Protein AF-A0A2N3VXU5-F1 (afdb_monomer_lite)

Radius of gyration: 17.27 Å; chains: 1; bounding box: 36×54×29 Å

Secondary structure (DSSP, 8-state):
-HHHHHHHHHHHHHHHHHHHHHHHTT--HHHHTTEEEEE-TTS-EEEEE----HHHHHHHHHHH-GGGGS--SS----PPP--PPP---

pLDDT: mean 77.07, std 17.62, range [38.19, 94.75]

Sequence (89 aa):
MEQYKSTLAEAEHIAALLRVALARAGVTEAQAARVRPLVTGAGRGYVELGALHVKDAHRLLDALGPAAGGSAAGYAPVASPSNAPPANR

Structure (mmCIF, N/CA/C/O backbone):
data_AF-A0A2N3VXU5-F1
#
_entry.id   AF-A0A2N3VXU5-F1
#
loop_
_atom_site.group_PDB
_atom_site.id
_atom_site.type_symbol
_atom_site.label_atom_id
_atom_site.label_alt_id
_atom_site.label_comp_id
_atom_site.label_asym_id
_atom_site.label_entity_id
_atom_site.label_seq_id
_atom_site.pdbx_PDB_ins_code
_atom_site.Cartn_x
_atom_site.Cartn_y
_atom_site.Cartn_z
_atom_site.occupancy
_atom_site.B_iso_or_equiv
_atom_site.auth_seq_id
_atom_site.auth_comp_id
_atom_site.auth_asym_id
_atom_site.auth_atom_id
_atom_site.pdbx_PDB_model_num
ATOM 1 N N . MET A 1 1 ? 21.814 2.478 -17.659 1.00 64.38 1 MET A N 1
ATOM 2 C CA . MET A 1 1 ? 21.523 3.128 -16.357 1.00 64.38 1 MET A CA 1
ATOM 3 C C . MET A 1 1 ? 20.206 3.900 -16.350 1.00 64.38 1 MET A C 1
ATOM 5 O O . MET A 1 1 ? 19.542 3.888 -15.324 1.00 64.38 1 MET A O 1
ATOM 9 N N . GLU A 1 2 ? 19.808 4.556 -17.444 1.00 77.06 2 GLU A N 1
ATOM 10 C CA . GLU A 1 2 ? 18.564 5.350 -17.487 1.00 77.06 2 GLU A CA 1
ATOM 11 C C . GLU A 1 2 ? 17.293 4.525 -17.257 1.00 77.06 2 GLU A C 1
ATOM 13 O O . GLU A 1 2 ? 16.447 4.932 -16.471 1.00 77.06 2 GLU A O 1
ATOM 18 N N . GLN A 1 3 ? 17.205 3.325 -17.839 1.00 76.69 3 GLN A N 1
ATOM 19 C CA . GLN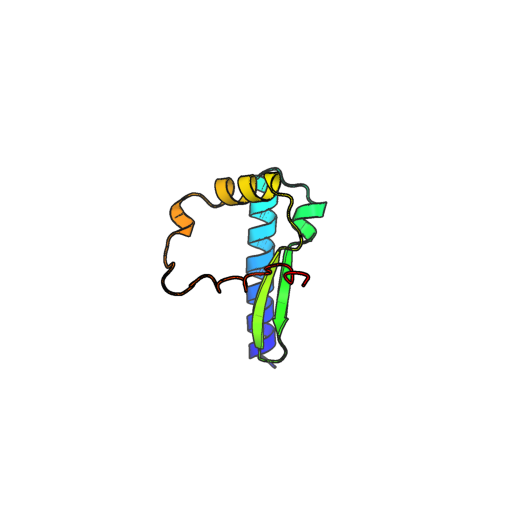 A 1 3 ? 16.064 2.422 -17.628 1.00 76.69 3 GLN A CA 1
ATOM 20 C C . GLN A 1 3 ? 15.877 2.059 -16.149 1.00 76.69 3 GLN A C 1
ATOM 22 O O . GLN A 1 3 ? 14.777 2.181 -15.630 1.00 76.69 3 GLN A O 1
ATOM 27 N N . TYR A 1 4 ? 16.958 1.719 -15.439 1.00 82.19 4 TYR A N 1
ATOM 28 C CA . TYR A 1 4 ? 16.897 1.430 -14.002 1.00 82.19 4 TYR A CA 1
ATOM 29 C C . TYR A 1 4 ? 16.369 2.626 -13.195 1.00 82.19 4 TYR A C 1
ATOM 31 O O . TYR A 1 4 ? 15.513 2.456 -12.333 1.00 82.19 4 TYR A O 1
ATOM 39 N N . LYS A 1 5 ? 16.850 3.842 -13.493 1.00 82.25 5 LYS A N 1
ATOM 40 C CA . LYS A 1 5 ? 16.391 5.071 -12.826 1.00 82.25 5 LYS A CA 1
ATOM 41 C C . LYS A 1 5 ? 14.910 5.345 -13.095 1.00 82.25 5 LYS A C 1
ATOM 43 O O . LYS A 1 5 ? 14.191 5.702 -12.171 1.00 82.25 5 LYS A O 1
ATOM 48 N N . SER A 1 6 ? 14.461 5.135 -14.333 1.00 88.25 6 SER A N 1
ATOM 49 C CA . SER A 1 6 ? 13.053 5.279 -14.713 1.00 88.25 6 SER A CA 1
ATOM 50 C C . SER A 1 6 ? 12.166 4.278 -13.975 1.00 88.25 6 SER A C 1
ATOM 52 O O . SER A 1 6 ? 11.168 4.665 -13.377 1.00 88.25 6 SER A O 1
ATOM 54 N N . THR A 1 7 ? 12.549 3.000 -13.960 1.00 91.06 7 THR A N 1
ATOM 55 C CA . THR A 1 7 ? 11.792 1.948 -13.271 1.00 91.06 7 THR A CA 1
ATOM 56 C C . THR A 1 7 ? 11.767 2.151 -11.758 1.00 91.06 7 THR A C 1
ATOM 58 O O . THR A 1 7 ? 10.754 1.880 -11.118 1.00 91.06 7 THR A O 1
ATOM 61 N N . LEU A 1 8 ? 12.859 2.646 -11.169 1.00 90.75 8 LEU A N 1
ATOM 62 C CA . LEU A 1 8 ? 12.894 2.980 -9.747 1.00 90.75 8 LEU A CA 1
ATOM 63 C C . LEU A 1 8 ? 11.944 4.133 -9.417 1.00 90.75 8 LEU A C 1
ATOM 65 O O . LEU A 1 8 ? 11.175 4.010 -8.469 1.00 90.75 8 LEU A O 1
ATOM 69 N N . ALA A 1 9 ? 11.947 5.204 -10.214 1.00 92.25 9 ALA A N 1
ATOM 70 C CA . ALA A 1 9 ? 11.049 6.341 -10.015 1.00 92.25 9 ALA A CA 1
ATOM 71 C C . ALA A 1 9 ? 9.569 5.936 -10.134 1.00 92.25 9 ALA A C 1
ATOM 73 O O . ALA A 1 9 ? 8.731 6.375 -9.347 1.00 92.25 9 ALA A O 1
ATOM 74 N N . GLU A 1 10 ? 9.246 5.054 -11.082 1.00 92.31 10 GLU A N 1
ATOM 75 C CA . GLU A 1 10 ? 7.904 4.486 -11.217 1.00 92.31 10 GLU A CA 1
ATOM 76 C C . GLU A 1 10 ? 7.519 3.655 -9.983 1.00 92.31 10 GLU A C 1
ATOM 78 O O . GLU A 1 10 ? 6.466 3.880 -9.384 1.00 92.31 10 GLU A O 1
ATOM 83 N N . ALA A 1 11 ? 8.395 2.748 -9.537 1.00 93.12 11 ALA A N 1
ATOM 84 C CA . ALA A 1 11 ? 8.155 1.944 -8.342 1.00 93.12 11 ALA A CA 1
ATOM 85 C C . ALA A 1 11 ? 7.996 2.812 -7.079 1.00 93.12 11 ALA A C 1
ATOM 87 O O . ALA A 1 11 ? 7.134 2.534 -6.244 1.00 93.12 11 ALA A O 1
ATOM 88 N N . GLU A 1 12 ? 8.794 3.875 -6.936 1.00 94.75 12 GLU A N 1
ATOM 89 C CA . GLU A 1 12 ? 8.693 4.852 -5.846 1.00 94.75 12 GLU A CA 1
ATOM 90 C C . GLU A 1 12 ? 7.345 5.568 -5.848 1.00 94.75 12 GLU A C 1
ATOM 92 O O . GLU A 1 12 ? 6.702 5.679 -4.799 1.00 94.75 12 GLU A O 1
ATOM 97 N N . HIS A 1 13 ? 6.892 6.006 -7.023 1.00 94.31 13 HIS A N 1
ATOM 98 C CA . HIS A 1 13 ? 5.602 6.658 -7.181 1.00 94.31 13 HIS A CA 1
ATOM 99 C C . HIS A 1 13 ? 4.449 5.732 -6.770 1.00 94.31 13 HIS A C 1
ATOM 101 O O . HIS A 1 13 ? 3.620 6.109 -5.938 1.00 94.31 13 HIS A O 1
ATOM 107 N N . ILE A 1 14 ? 4.428 4.492 -7.271 1.00 94.12 14 ILE A N 1
ATOM 108 C CA . ILE A 1 14 ? 3.389 3.511 -6.920 1.00 94.12 14 ILE A CA 1
ATOM 109 C C . ILE A 1 14 ? 3.445 3.150 -5.429 1.00 94.12 14 ILE A C 1
ATOM 111 O O . ILE A 1 14 ? 2.404 3.082 -4.770 1.00 94.12 14 ILE A O 1
ATOM 115 N N . ALA A 1 15 ? 4.641 2.976 -4.857 1.00 93.50 15 ALA A N 1
ATOM 116 C CA . ALA A 1 15 ? 4.799 2.729 -3.426 1.00 93.50 15 ALA A CA 1
ATOM 117 C C . ALA A 1 15 ? 4.230 3.886 -2.587 1.00 93.50 15 ALA A C 1
ATOM 119 O O . ALA A 1 15 ? 3.539 3.639 -1.600 1.00 93.50 15 ALA A O 1
ATOM 120 N N . ALA A 1 16 ? 4.462 5.141 -2.983 1.00 93.00 16 ALA A N 1
ATOM 121 C CA . ALA A 1 16 ? 3.897 6.304 -2.301 1.00 93.00 16 ALA A CA 1
ATOM 122 C C . ALA A 1 16 ? 2.360 6.320 -2.355 1.00 93.00 16 ALA A C 1
ATOM 124 O O . ALA A 1 16 ? 1.719 6.534 -1.325 1.00 93.00 16 ALA A O 1
ATOM 125 N N . LEU A 1 17 ? 1.762 6.019 -3.514 1.00 91.56 17 LEU A N 1
ATOM 126 C CA . LEU A 1 17 ? 0.305 5.919 -3.655 1.00 91.56 17 LEU A CA 1
ATOM 127 C C . LEU A 1 17 ? -0.289 4.834 -2.746 1.00 91.56 17 LEU A C 1
ATOM 129 O O . LEU A 1 17 ? -1.290 5.076 -2.072 1.00 91.56 17 LEU A O 1
ATOM 133 N N . LEU A 1 18 ? 0.355 3.668 -2.662 1.00 90.31 18 LEU A N 1
ATOM 134 C CA . LEU A 1 18 ? -0.073 2.582 -1.775 1.00 90.31 18 LEU A CA 1
ATOM 135 C C . LEU A 1 18 ? 0.013 2.966 -0.293 1.00 90.31 18 LEU A C 1
AT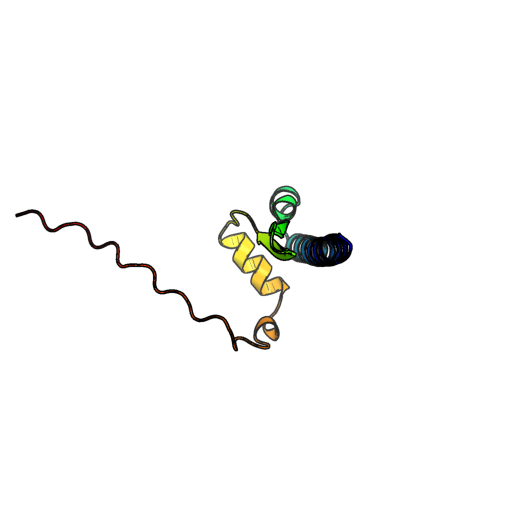OM 137 O O . LEU A 1 18 ? -0.896 2.647 0.472 1.00 90.31 18 LEU A O 1
ATOM 141 N N . ARG A 1 19 ? 1.055 3.698 0.121 1.00 90.81 19 ARG A N 1
ATOM 142 C CA . ARG A 1 19 ? 1.153 4.225 1.495 1.00 90.81 19 ARG A CA 1
ATOM 143 C C . ARG A 1 19 ? 0.010 5.181 1.816 1.00 90.81 19 ARG A C 1
ATOM 145 O O . ARG A 1 19 ? -0.581 5.077 2.887 1.00 90.81 19 ARG A O 1
ATOM 152 N N . VAL A 1 20 ? -0.328 6.074 0.886 1.00 90.12 20 VAL A N 1
ATOM 153 C CA . VAL A 1 20 ? -1.459 7.003 1.038 1.00 90.12 20 VAL A CA 1
ATOM 154 C C . VAL A 1 20 ? -2.784 6.243 1.111 1.00 90.12 20 VAL A C 1
ATOM 156 O O . VAL A 1 20 ? -3.618 6.563 1.955 1.00 90.12 20 VAL A O 1
ATOM 159 N N . ALA A 1 21 ? -2.978 5.218 0.278 1.00 87.38 21 ALA A N 1
ATOM 160 C CA . ALA A 1 21 ? -4.174 4.379 0.320 1.00 87.38 21 ALA A CA 1
ATOM 161 C C . ALA A 1 21 ? -4.319 3.663 1.674 1.00 87.38 21 ALA A C 1
ATOM 163 O O . ALA A 1 21 ? -5.382 3.727 2.287 1.00 87.38 21 ALA A O 1
ATOM 164 N N . LEU A 1 22 ? -3.236 3.067 2.186 1.00 87.62 22 LEU A N 1
ATOM 165 C CA . LEU A 1 22 ? -3.197 2.438 3.510 1.00 87.62 22 LEU A CA 1
ATOM 166 C C . LEU A 1 22 ? -3.513 3.435 4.632 1.00 87.62 22 LEU A C 1
ATOM 168 O O . LEU A 1 22 ? -4.343 3.148 5.494 1.00 87.62 22 LEU A O 1
ATOM 172 N N . ALA A 1 23 ? -2.907 4.623 4.600 1.00 88.25 23 ALA A N 1
ATOM 173 C CA . ALA A 1 23 ? -3.169 5.668 5.587 1.00 88.25 23 ALA A CA 1
ATOM 174 C C . ALA A 1 23 ? -4.644 6.106 5.576 1.00 88.25 23 ALA A C 1
ATOM 176 O O . ALA A 1 23 ? -5.274 6.205 6.628 1.00 88.25 23 ALA A O 1
ATOM 177 N N . ARG A 1 24 ? -5.236 6.290 4.386 1.00 86.31 24 ARG A N 1
ATOM 178 C CA . ARG A 1 24 ? -6.672 6.588 4.231 1.00 86.31 24 ARG A CA 1
ATOM 179 C C . ARG A 1 24 ? -7.567 5.459 4.736 1.00 86.31 24 ARG A C 1
ATOM 181 O O . ARG A 1 24 ? -8.660 5.730 5.219 1.00 86.31 24 ARG A O 1
ATOM 188 N N . ALA A 1 25 ? -7.095 4.219 4.657 1.00 85.81 25 ALA A N 1
ATOM 189 C CA . ALA A 1 25 ? -7.773 3.041 5.184 1.00 85.81 25 ALA A CA 1
ATOM 190 C C . ALA A 1 25 ? -7.642 2.886 6.716 1.00 85.81 25 ALA A C 1
ATOM 192 O O . ALA A 1 25 ? -8.115 1.901 7.285 1.00 85.81 25 ALA A O 1
ATOM 193 N N . GLY A 1 26 ? -6.988 3.832 7.400 1.00 86.94 26 GLY A N 1
ATOM 194 C CA . GLY A 1 26 ? -6.776 3.794 8.848 1.00 86.94 26 GLY A CA 1
ATOM 195 C C . GLY A 1 26 ? -5.672 2.830 9.290 1.00 86.94 26 GLY A C 1
ATOM 196 O O . GLY A 1 26 ? -5.622 2.451 10.462 1.00 86.94 26 GLY A O 1
ATOM 197 N N . VAL A 1 27 ? -4.801 2.407 8.370 1.00 87.38 27 VAL A N 1
ATOM 198 C CA . VAL A 1 27 ? -3.589 1.645 8.694 1.00 87.38 27 VAL A CA 1
ATOM 199 C C . VAL A 1 27 ? -2.543 2.602 9.261 1.00 87.38 27 VAL A C 1
ATOM 201 O O . VAL A 1 27 ? -2.390 3.731 8.795 1.00 87.38 27 VAL A O 1
ATOM 204 N N . THR A 1 28 ? -1.822 2.158 10.290 1.00 88.25 28 THR A N 1
ATOM 205 C CA . THR A 1 28 ? -0.821 2.997 10.962 1.00 88.25 28 THR A CA 1
ATOM 206 C C . THR A 1 28 ? 0.321 3.376 10.019 1.00 88.25 28 THR A C 1
ATOM 208 O O . THR A 1 28 ? 0.716 2.590 9.156 1.00 88.25 28 THR A O 1
ATOM 211 N N . GLU A 1 29 ? 0.920 4.550 10.228 1.00 87.44 29 GLU A N 1
ATOM 212 C CA . GLU A 1 29 ? 2.082 5.000 9.449 1.00 87.44 29 GLU A CA 1
ATOM 213 C C . GLU A 1 29 ? 3.237 3.989 9.510 1.00 87.44 29 GLU A C 1
ATOM 215 O O . GLU A 1 29 ? 3.850 3.685 8.490 1.00 87.44 29 GLU A O 1
ATOM 220 N N . ALA A 1 30 ? 3.471 3.376 10.675 1.00 87.06 30 ALA A N 1
ATOM 221 C CA . ALA A 1 30 ? 4.493 2.346 10.855 1.00 87.06 30 ALA A CA 1
ATOM 222 C C . ALA A 1 30 ? 4.261 1.100 9.979 1.00 87.06 30 ALA A C 1
ATOM 224 O O . ALA A 1 30 ? 5.217 0.468 9.526 1.00 87.06 30 ALA A O 1
ATOM 225 N N . GLN A 1 31 ? 3.002 0.729 9.729 1.00 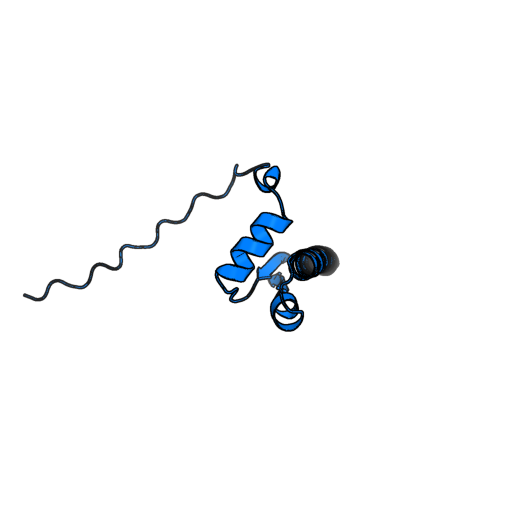85.12 31 GLN A N 1
ATOM 226 C CA . GLN A 1 31 ? 2.662 -0.362 8.815 1.00 85.12 31 GLN A CA 1
ATOM 227 C C . GLN A 1 31 ? 2.698 0.091 7.355 1.00 85.12 31 GLN A C 1
ATOM 229 O O . GLN A 1 31 ? 3.233 -0.636 6.521 1.00 85.12 31 GLN A O 1
ATOM 234 N N . ALA A 1 32 ? 2.219 1.297 7.041 1.00 87.81 32 ALA A N 1
ATOM 235 C CA . ALA A 1 32 ? 2.320 1.861 5.696 1.00 87.81 32 ALA A CA 1
ATOM 236 C C . ALA A 1 32 ? 3.789 2.018 5.254 1.00 87.81 32 ALA A C 1
ATOM 238 O O . ALA A 1 32 ? 4.137 1.690 4.123 1.00 87.81 32 ALA A O 1
ATOM 239 N N . ALA A 1 33 ? 4.694 2.400 6.157 1.00 88.81 33 ALA A N 1
ATOM 240 C CA . ALA A 1 33 ? 6.131 2.526 5.898 1.00 88.81 33 ALA A CA 1
ATOM 241 C C . ALA A 1 33 ? 6.817 1.207 5.478 1.00 88.81 33 ALA A C 1
ATOM 243 O O . ALA A 1 33 ? 7.949 1.222 4.985 1.00 88.81 33 ALA A O 1
ATOM 244 N N . ARG A 1 34 ? 6.145 0.058 5.640 1.00 88.94 34 ARG A N 1
ATOM 245 C CA . ARG A 1 34 ? 6.624 -1.247 5.155 1.00 88.94 34 ARG A CA 1
ATOM 246 C C . ARG A 1 34 ? 6.473 -1.415 3.649 1.00 88.94 34 ARG A C 1
ATOM 248 O O . ARG A 1 34 ? 7.108 -2.306 3.098 1.00 88.94 34 ARG A O 1
ATOM 255 N N . VAL A 1 35 ? 5.665 -0.583 2.993 1.00 92.44 35 VAL A N 1
ATOM 256 C CA . VAL A 1 35 ? 5.560 -0.569 1.533 1.00 92.44 35 VAL A CA 1
ATOM 257 C C . VAL A 1 35 ? 6.843 0.003 0.955 1.00 92.44 35 VAL A C 1
ATOM 259 O O . VAL A 1 35 ? 7.192 1.146 1.263 1.00 92.44 35 VAL A O 1
ATOM 262 N N . ARG A 1 36 ? 7.556 -0.760 0.127 1.00 93.81 36 ARG A N 1
ATOM 263 C CA . ARG A 1 36 ? 8.854 -0.360 -0.431 1.00 93.81 36 ARG A CA 1
ATOM 264 C C . ARG A 1 36 ? 8.919 -0.605 -1.937 1.00 93.81 36 ARG A C 1
ATOM 266 O O . ARG A 1 36 ? 8.456 -1.646 -2.393 1.00 93.81 36 ARG A O 1
ATOM 273 N N . PRO A 1 37 ? 9.497 0.322 -2.716 1.00 94.62 37 PRO A N 1
ATOM 274 C CA . PRO A 1 37 ? 9.850 0.031 -4.095 1.00 94.62 37 PRO A CA 1
ATOM 275 C C . PRO A 1 37 ? 11.000 -0.979 -4.119 1.00 94.62 37 PRO A C 1
ATOM 277 O O . PRO A 1 37 ? 11.914 -0.915 -3.295 1.00 94.62 37 PRO A O 1
ATOM 280 N N . LEU A 1 38 ? 10.967 -1.893 -5.079 1.00 93.50 38 LEU A N 1
ATOM 281 C CA . LEU A 1 38 ? 12.024 -2.867 -5.299 1.00 93.50 38 LEU A CA 1
ATOM 282 C C . LEU A 1 38 ? 12.301 -2.962 -6.796 1.00 93.50 38 LEU A C 1
ATOM 284 O O . LEU A 1 38 ? 11.409 -3.274 -7.577 1.00 93.50 38 LEU A O 1
ATOM 288 N N . VAL A 1 39 ? 13.547 -2.730 -7.204 1.00 92.31 39 VAL A N 1
ATOM 289 C CA . VAL A 1 39 ? 13.986 -2.953 -8.586 1.00 92.31 39 VAL A CA 1
ATOM 290 C C . VAL A 1 39 ? 15.061 -4.025 -8.583 1.00 92.31 39 VAL A C 1
ATOM 292 O O . VAL A 1 39 ? 16.065 -3.926 -7.884 1.00 92.31 39 VAL A O 1
ATOM 295 N N . THR A 1 40 ? 14.836 -5.083 -9.352 1.00 91.06 40 THR A N 1
ATOM 296 C CA . THR A 1 40 ? 15.810 -6.173 -9.492 1.00 91.06 40 THR A CA 1
ATOM 297 C C . THR A 1 40 ? 17.007 -5.744 -10.338 1.00 91.06 40 THR A C 1
ATOM 299 O O . THR A 1 40 ? 16.910 -4.834 -11.162 1.00 91.06 40 THR A O 1
ATOM 302 N N . GLY A 1 41 ? 18.123 -6.473 -10.229 1.00 84.31 41 GLY A N 1
ATOM 303 C CA . GLY A 1 41 ? 19.284 -6.272 -11.107 1.00 84.31 41 GLY A CA 1
ATOM 304 C C . GLY A 1 41 ? 18.977 -6.449 -12.604 1.00 84.31 41 GLY A C 1
ATOM 305 O O . GLY A 1 41 ? 19.698 -5.917 -13.440 1.00 84.31 41 GLY A O 1
ATOM 306 N N . ALA A 1 42 ? 17.875 -7.128 -12.947 1.00 87.44 42 ALA A N 1
ATOM 307 C CA . ALA A 1 42 ? 17.372 -7.271 -14.314 1.00 87.44 42 ALA A CA 1
ATOM 308 C C . ALA A 1 42 ? 16.496 -6.087 -14.782 1.00 87.44 42 ALA A C 1
ATOM 310 O O . ALA A 1 42 ? 15.904 -6.156 -15.857 1.00 87.44 42 ALA A O 1
ATOM 311 N N . GLY A 1 43 ? 16.361 -5.024 -13.978 1.00 88.06 43 GLY A N 1
ATOM 312 C CA . GLY A 1 43 ? 15.589 -3.826 -14.323 1.00 88.06 43 GLY A CA 1
ATOM 313 C C . GLY A 1 43 ? 14.072 -3.978 -14.187 1.00 88.06 43 GLY A C 1
ATOM 314 O O . GLY A 1 43 ? 13.337 -3.113 -14.642 1.00 88.06 43 GLY A O 1
ATOM 315 N N . ARG A 1 44 ? 13.578 -5.060 -13.573 1.00 89.56 44 ARG A N 1
ATOM 316 C CA . ARG A 1 44 ? 12.142 -5.233 -13.285 1.00 89.56 44 ARG A CA 1
ATOM 317 C C . ARG A 1 44 ? 11.764 -4.524 -11.989 1.00 89.56 44 ARG A C 1
ATOM 319 O O . ARG A 1 44 ? 12.437 -4.749 -10.980 1.00 89.56 44 ARG A O 1
ATOM 326 N N . GLY A 1 45 ? 10.702 -3.720 -12.034 1.00 91.69 45 GLY A N 1
ATOM 327 C CA . GLY A 1 45 ? 10.155 -2.978 -10.899 1.00 91.69 45 GLY A CA 1
ATOM 328 C C . GLY A 1 45 ? 9.034 -3.730 -10.186 1.00 91.69 45 GLY A C 1
ATOM 329 O O . GLY A 1 45 ? 8.215 -4.397 -10.813 1.00 91.69 45 GLY A O 1
ATOM 330 N N . TYR A 1 46 ? 9.017 -3.611 -8.866 1.00 92.81 46 TYR A N 1
ATOM 331 C CA . TYR A 1 46 ? 8.078 -4.238 -7.948 1.00 92.81 46 TYR A CA 1
ATOM 332 C C . TYR A 1 46 ? 7.749 -3.265 -6.815 1.00 92.81 46 TYR A C 1
ATOM 334 O O . TYR A 1 46 ? 8.518 -2.346 -6.518 1.00 92.81 46 TYR A O 1
ATOM 342 N N . VAL A 1 47 ? 6.633 -3.518 -6.134 1.00 93.00 47 VAL A N 1
ATOM 343 C CA . VAL A 1 47 ? 6.344 -2.913 -4.834 1.00 93.00 47 VAL A CA 1
ATOM 344 C C . VAL A 1 47 ? 6.175 -4.023 -3.813 1.00 93.00 47 VAL A C 1
ATOM 346 O O . VAL A 1 47 ? 5.288 -4.866 -3.925 1.00 93.00 47 VAL A O 1
ATOM 349 N N . GLU A 1 48 ? 7.049 -4.027 -2.819 1.00 92.25 48 GLU A N 1
ATOM 350 C CA . GLU A 1 48 ? 6.986 -4.939 -1.694 1.00 92.25 48 GLU A CA 1
ATOM 351 C C . GLU A 1 48 ? 6.018 -4.377 -0.654 1.00 92.25 48 GLU A C 1
ATOM 353 O O . GLU A 1 48 ? 6.227 -3.296 -0.105 1.00 92.25 48 GLU A O 1
ATOM 358 N N . LEU A 1 49 ? 4.957 -5.127 -0.373 1.00 84.88 49 LEU A N 1
ATOM 359 C CA . LEU A 1 49 ? 4.132 -4.960 0.814 1.00 84.88 49 LEU A CA 1
ATOM 360 C C . LEU A 1 49 ? 4.644 -6.016 1.791 1.00 84.88 49 LEU A C 1
ATOM 362 O O . LEU A 1 49 ? 4.393 -7.201 1.582 1.00 84.88 49 LEU A O 1
ATOM 366 N N . GLY A 1 50 ? 5.425 -5.622 2.802 1.00 84.19 50 GLY A N 1
ATOM 367 C CA . GLY A 1 50 ? 5.879 -6.561 3.835 1.00 84.19 50 GLY A CA 1
ATOM 368 C C . GLY A 1 50 ? 4.704 -7.255 4.550 1.00 84.19 50 GLY A C 1
ATOM 369 O O . GLY A 1 50 ? 3.544 -7.107 4.177 1.00 84.19 50 GLY A O 1
ATOM 370 N N . ALA A 1 51 ? 4.965 -7.985 5.637 1.00 84.00 51 ALA A N 1
ATOM 371 C CA . ALA A 1 51 ? 3.883 -8.662 6.362 1.00 84.00 51 ALA A CA 1
ATOM 372 C C . ALA A 1 51 ? 2.792 -7.672 6.827 1.00 84.00 51 ALA A C 1
ATOM 374 O O . ALA A 1 51 ? 3.053 -6.792 7.655 1.00 84.00 51 ALA A O 1
ATOM 375 N N . LEU A 1 52 ? 1.581 -7.844 6.290 1.00 82.94 52 LEU A N 1
ATOM 376 C CA . LEU A 1 52 ? 0.393 -7.066 6.619 1.00 82.94 52 LEU A CA 1
ATOM 377 C C . LEU A 1 52 ? -0.545 -7.931 7.459 1.00 82.94 52 LEU A C 1
ATOM 379 O O . LEU A 1 52 ? -0.814 -9.085 7.127 1.00 82.94 52 LEU A O 1
ATOM 383 N N . HIS A 1 53 ? -1.040 -7.386 8.566 1.00 85.56 53 HIS A N 1
ATOM 384 C CA . HIS A 1 53 ? -2.011 -8.099 9.384 1.00 85.56 53 HIS A CA 1
ATOM 385 C C . HIS A 1 53 ? -3.332 -8.240 8.610 1.00 85.56 53 HIS A C 1
ATOM 387 O O . HIS A 1 53 ? -3.734 -7.319 7.902 1.00 85.56 53 HIS A O 1
ATOM 393 N N . VAL A 1 54 ? -4.043 -9.362 8.771 1.00 87.00 54 VAL A N 1
ATOM 394 C CA . VAL A 1 54 ? -5.262 -9.677 7.991 1.00 87.00 54 VAL A CA 1
ATOM 395 C C . VAL A 1 54 ? -6.298 -8.545 8.043 1.00 87.00 54 VAL A C 1
ATOM 397 O O . VAL A 1 54 ? -6.886 -8.187 7.027 1.00 87.00 54 VAL A O 1
ATOM 400 N N . LYS A 1 55 ? -6.473 -7.915 9.211 1.00 84.81 55 LYS A N 1
ATOM 401 C CA . LYS A 1 55 ? -7.380 -6.762 9.375 1.00 84.81 55 LYS A CA 1
ATOM 402 C C . LYS A 1 55 ? -6.985 -5.556 8.511 1.00 84.81 55 LYS A C 1
ATOM 404 O O . LYS A 1 55 ? -7.859 -4.885 7.976 1.00 84.81 55 LYS A O 1
ATOM 409 N N . ASP A 1 56 ? -5.692 -5.293 8.365 1.00 82.94 56 ASP A N 1
ATOM 410 C CA . ASP A 1 56 ? -5.189 -4.170 7.569 1.00 82.94 56 ASP A CA 1
ATOM 411 C C . ASP A 1 56 ? -5.208 -4.496 6.070 1.00 82.94 56 ASP A C 1
ATOM 413 O O . ASP A 1 56 ? -5.442 -3.610 5.253 1.00 82.94 56 ASP A O 1
ATOM 417 N N . ALA A 1 57 ? -5.059 -5.775 5.706 1.00 84.38 57 ALA A N 1
ATOM 418 C CA . ALA A 1 57 ? -5.270 -6.244 4.339 1.00 84.38 57 ALA A CA 1
ATOM 419 C C . ALA A 1 57 ? -6.725 -6.049 3.885 1.00 84.38 57 ALA A C 1
ATOM 421 O O . ALA A 1 57 ? -6.957 -5.571 2.779 1.00 84.38 57 ALA A O 1
ATOM 422 N N . HIS A 1 58 ? -7.703 -6.334 4.752 1.00 84.75 58 HIS A N 1
ATOM 423 C CA . HIS A 1 58 ? -9.110 -6.035 4.467 1.00 84.75 58 HIS A CA 1
ATOM 424 C C . HIS A 1 58 ? -9.352 -4.542 4.249 1.00 84.75 58 HIS A C 1
ATOM 426 O O . HIS A 1 58 ? -9.936 -4.157 3.243 1.00 84.75 58 HIS A O 1
ATOM 432 N N . ARG A 1 59 ? -8.824 -3.695 5.138 1.00 83.38 59 ARG A N 1
ATOM 433 C CA . ARG A 1 59 ? -8.928 -2.235 5.004 1.00 83.38 59 ARG A CA 1
ATOM 434 C C . ARG A 1 59 ? -8.319 -1.727 3.700 1.00 83.38 59 ARG A C 1
ATOM 436 O O . ARG A 1 59 ? -8.891 -0.852 3.058 1.00 83.38 59 ARG A O 1
ATOM 443 N N . LEU A 1 60 ? -7.176 -2.282 3.294 1.00 80.25 60 LEU A N 1
ATOM 444 C CA . LEU A 1 60 ? -6.560 -1.964 2.009 1.00 80.25 60 LEU A CA 1
ATOM 445 C C . LEU A 1 60 ? -7.478 -2.337 0.836 1.00 80.25 60 LEU A C 1
ATOM 447 O O . LEU A 1 60 ? -7.652 -1.525 -0.067 1.00 80.25 60 LEU A O 1
ATOM 451 N N . LEU A 1 61 ? -8.073 -3.532 0.849 1.00 82.25 61 LEU A N 1
ATOM 452 C CA . LEU A 1 61 ? -9.002 -3.972 -0.198 1.00 82.25 61 LEU A CA 1
ATOM 453 C C . LEU A 1 61 ? -10.237 -3.067 -0.280 1.00 82.25 61 LEU A C 1
ATOM 455 O O . LEU A 1 61 ? -10.613 -2.648 -1.373 1.00 82.25 61 LEU A O 1
ATOM 459 N N . ASP A 1 62 ? -10.808 -2.700 0.866 1.00 81.38 62 ASP A N 1
ATOM 460 C CA . ASP A 1 62 ? -11.945 -1.778 0.930 1.00 81.38 62 ASP A CA 1
ATOM 461 C C . ASP A 1 62 ? -11.578 -0.393 0.373 1.00 81.38 62 ASP A C 1
ATOM 463 O O . ASP A 1 62 ? -12.362 0.223 -0.349 1.00 81.38 62 ASP A O 1
ATOM 467 N N . ALA A 1 63 ? -10.361 0.084 0.654 1.00 76.44 63 ALA A N 1
ATOM 468 C CA . ALA A 1 63 ? -9.868 1.370 0.166 1.00 76.44 63 ALA A CA 1
ATOM 469 C C . ALA A 1 63 ? -9.554 1.384 -1.341 1.00 76.44 63 ALA A C 1
ATOM 471 O O . ALA A 1 63 ? -9.658 2.439 -1.970 1.00 76.44 63 ALA A O 1
ATOM 472 N N . LEU A 1 64 ? -9.172 0.244 -1.925 1.00 76.31 64 LEU A N 1
ATOM 473 C CA . LEU A 1 64 ? -8.920 0.103 -3.366 1.00 76.31 64 LEU A CA 1
ATOM 474 C C . LEU A 1 64 ? -10.220 -0.037 -4.179 1.00 76.31 64 LEU A C 1
ATOM 476 O O . LEU A 1 64 ? -10.232 0.255 -5.376 1.00 76.31 64 LEU A O 1
ATOM 480 N N . GLY A 1 65 ? -11.320 -0.424 -3.527 1.00 67.81 65 GLY A N 1
ATOM 481 C CA . GLY A 1 65 ? -12.632 -0.594 -4.139 1.00 67.81 65 GLY A CA 1
ATOM 482 C C . GLY A 1 65 ? -12.721 -1.787 -5.110 1.00 67.81 65 GLY A C 1
ATOM 483 O O . GLY A 1 65 ? -11.716 -2.387 -5.496 1.00 67.81 65 GLY A O 1
ATOM 484 N N . PRO A 1 66 ? -13.937 -2.143 -5.566 1.00 58.34 66 PRO A N 1
ATOM 485 C CA . PRO A 1 66 ? -14.171 -3.306 -6.433 1.00 58.34 66 PRO A CA 1
ATOM 486 C C . PRO A 1 66 ? -13.574 -3.181 -7.852 1.00 58.34 66 PRO A C 1
ATOM 488 O O . PRO A 1 66 ? -13.591 -4.144 -8.615 1.00 58.34 66 PRO A O 1
ATOM 491 N N . ALA A 1 67 ? -13.014 -2.023 -8.221 1.00 52.19 67 ALA A N 1
ATOM 492 C CA . ALA A 1 67 ? -12.431 -1.77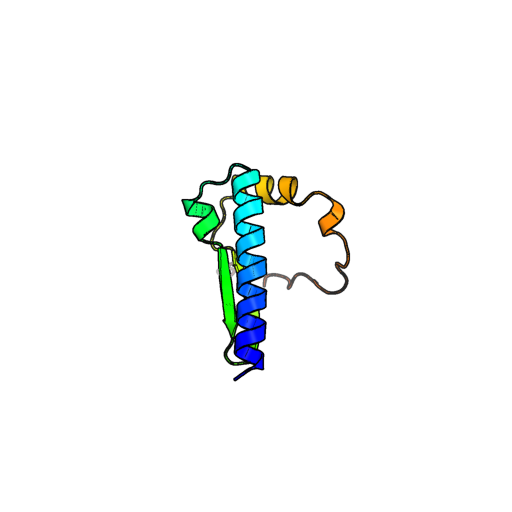4 -9.542 1.00 52.19 67 ALA A CA 1
ATOM 493 C C . ALA A 1 67 ? -11.003 -2.331 -9.725 1.00 52.19 67 ALA A C 1
ATOM 495 O O . ALA A 1 67 ? -10.489 -2.318 -10.842 1.00 52.19 67 ALA A O 1
ATOM 496 N N . ALA A 1 68 ? -10.379 -2.901 -8.687 1.00 53.47 68 ALA A N 1
ATOM 497 C CA . ALA A 1 68 ? -9.115 -3.635 -8.834 1.00 53.47 68 ALA A CA 1
ATOM 498 C C . ALA A 1 68 ? -9.252 -4.949 -9.650 1.00 53.47 68 ALA A C 1
ATOM 500 O O . ALA A 1 68 ? -8.265 -5.643 -9.875 1.00 53.47 68 ALA A O 1
ATOM 501 N N . GLY A 1 69 ? -10.462 -5.286 -10.121 1.00 46.41 69 GLY A N 1
ATOM 502 C CA . GLY A 1 69 ? -10.758 -6.393 -11.041 1.00 46.41 69 GLY A CA 1
ATOM 503 C C . GLY A 1 69 ? -10.553 -6.091 -12.536 1.00 46.41 69 GLY A C 1
ATOM 504 O O . GLY A 1 69 ? -11.005 -6.862 -13.381 1.00 46.41 69 GLY A O 1
ATOM 505 N N . GLY A 1 70 ? -9.896 -4.988 -12.897 1.00 44.41 70 GLY A N 1
ATOM 506 C CA . GLY A 1 70 ? -9.542 -4.683 -14.285 1.00 44.41 70 GLY A CA 1
ATOM 507 C C . GLY A 1 70 ? -8.229 -5.343 -14.716 1.00 44.41 70 GLY A C 1
ATOM 508 O O . GLY A 1 70 ? -7.164 -4.777 -14.506 1.00 44.41 70 GLY A O 1
ATOM 509 N N . SER A 1 71 ? -8.332 -6.495 -15.389 1.00 44.78 71 SER A N 1
ATOM 510 C CA . SER A 1 71 ? -7.251 -7.323 -15.965 1.00 44.78 71 SER A CA 1
ATOM 511 C C . SER A 1 71 ? -6.567 -8.325 -15.019 1.00 44.78 71 SER A C 1
ATOM 513 O O . SER A 1 71 ? -5.350 -8.356 -14.855 1.00 44.78 71 SER A O 1
ATOM 515 N N . ALA A 1 72 ? -7.351 -9.273 -14.497 1.00 44.91 72 ALA A N 1
ATOM 516 C CA . ALA A 1 72 ? -6.850 -10.577 -14.050 1.00 44.91 72 ALA A CA 1
ATOM 517 C C . ALA A 1 72 ? -6.517 -11.518 -15.236 1.00 44.91 72 ALA A C 1
ATOM 519 O O . ALA A 1 72 ? -6.732 -12.723 -15.158 1.00 44.91 72 ALA A O 1
ATOM 520 N N . ALA A 1 73 ? -5.988 -10.996 -16.349 1.00 42.75 73 ALA A N 1
ATOM 521 C CA . ALA A 1 73 ? -5.575 -11.813 -17.494 1.00 42.75 73 ALA A CA 1
ATOM 522 C C . ALA A 1 73 ? -4.192 -12.476 -17.304 1.00 42.75 73 ALA A C 1
ATOM 524 O O . ALA A 1 73 ? -3.646 -13.028 -18.255 1.00 42.75 73 ALA A O 1
ATOM 525 N N . GLY A 1 74 ? -3.598 -12.425 -16.103 1.00 38.19 74 GLY A N 1
ATOM 526 C CA . GLY A 1 74 ? -2.208 -12.858 -15.908 1.00 38.19 74 GLY A CA 1
ATOM 527 C C . GLY A 1 74 ? -1.839 -13.517 -14.580 1.00 38.19 74 GLY A C 1
ATOM 528 O O . GLY A 1 74 ? -0.686 -13.912 -14.440 1.00 38.19 74 GLY A O 1
ATOM 529 N N . TYR A 1 75 ? -2.749 -13.668 -13.611 1.00 43.78 75 TYR A N 1
ATOM 530 C CA . TYR A 1 75 ? -2.399 -14.283 -12.323 1.00 43.78 75 TYR A CA 1
ATOM 531 C C . TYR A 1 75 ? -3.082 -15.640 -12.144 1.00 43.78 75 TYR A C 1
ATOM 533 O O . TYR A 1 75 ? -4.169 -15.742 -11.580 1.00 43.78 75 TYR A O 1
ATOM 541 N N . ALA A 1 76 ? -2.433 -16.696 -12.637 1.00 38.25 76 ALA A N 1
ATOM 542 C CA . ALA A 1 76 ? -2.743 -18.057 -12.219 1.00 38.25 76 ALA A CA 1
ATOM 543 C C . ALA A 1 76 ? -2.076 -18.298 -10.852 1.00 38.25 76 ALA A C 1
ATOM 545 O O . ALA A 1 76 ? -0.852 -18.154 -10.756 1.00 38.25 76 ALA A O 1
ATOM 546 N N . PRO A 1 77 ? -2.822 -18.643 -9.787 1.00 40.44 77 PRO A N 1
ATOM 547 C CA . PRO A 1 77 ? -2.206 -19.009 -8.522 1.00 40.44 77 PRO A CA 1
ATOM 548 C C . PRO A 1 77 ? -1.345 -20.258 -8.740 1.00 40.44 77 PRO A C 1
ATOM 550 O O . PRO A 1 77 ? -1.840 -21.302 -9.165 1.00 40.44 77 PRO A O 1
ATOM 553 N N . VAL A 1 78 ? -0.045 -20.150 -8.460 1.00 47.59 78 VAL A N 1
ATOM 554 C CA . VAL A 1 78 ? 0.826 -21.323 -8.358 1.00 47.59 78 VAL A CA 1
ATOM 555 C C . VAL A 1 78 ? 0.293 -22.187 -7.219 1.00 47.59 78 VAL A C 1
ATOM 557 O O . VAL A 1 78 ? 0.256 -21.759 -6.065 1.00 47.59 78 VAL A O 1
ATOM 560 N N . ALA A 1 79 ? -0.192 -23.382 -7.553 1.00 44.00 79 ALA A N 1
ATOM 561 C CA . ALA A 1 79 ? -0.639 -24.349 -6.566 1.00 44.00 79 ALA A CA 1
ATOM 562 C C . ALA A 1 79 ? 0.493 -24.575 -5.554 1.00 44.00 79 ALA A C 1
ATOM 564 O O . ALA A 1 79 ? 1.606 -24.947 -5.932 1.00 44.00 79 ALA A O 1
ATOM 565 N N . SER A 1 80 ? 0.227 -24.316 -4.273 1.00 45.38 80 SER A N 1
ATOM 566 C CA . SER A 1 80 ? 1.161 -24.672 -3.208 1.00 45.38 80 SER A CA 1
ATOM 567 C C . SER A 1 80 ? 1.421 -26.181 -3.282 1.00 45.38 80 SER A C 1
ATOM 569 O O . SER A 1 80 ? 0.449 -26.942 -3.334 1.00 45.38 80 SER A O 1
ATOM 571 N N . PRO A 1 81 ? 2.682 -26.649 -3.302 1.00 46.00 81 PRO A N 1
ATOM 572 C CA . PRO A 1 81 ? 2.942 -28.076 -3.230 1.00 46.00 81 PRO A CA 1
ATOM 573 C C . PRO A 1 81 ? 2.365 -28.602 -1.913 1.00 46.00 81 PRO A C 1
ATOM 575 O O . PRO A 1 81 ? 2.656 -28.087 -0.832 1.00 46.00 81 PRO A O 1
ATOM 578 N N . 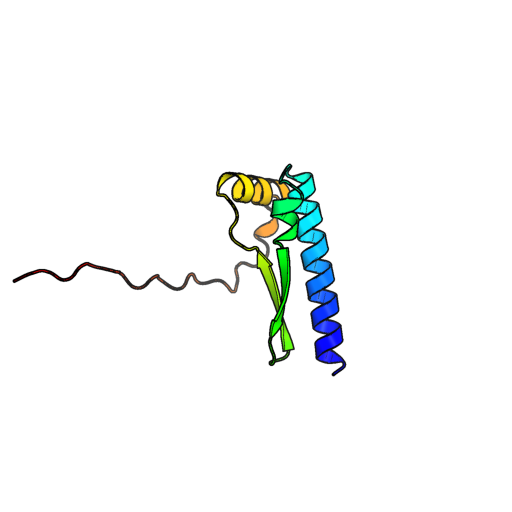SER A 1 82 ? 1.485 -29.593 -2.044 1.00 53.66 82 SER A N 1
ATOM 579 C CA . SER A 1 82 ? 0.836 -30.308 -0.952 1.00 53.66 82 SER A CA 1
ATOM 580 C C . SER A 1 82 ? 1.896 -30.820 0.023 1.00 53.66 82 SER A C 1
ATOM 582 O O . SER A 1 82 ? 2.655 -31.733 -0.297 1.00 53.66 82 SER A O 1
ATOM 584 N N . ASN A 1 83 ? 1.974 -30.212 1.206 1.00 53.75 83 ASN A N 1
ATOM 585 C CA . ASN A 1 83 ? 2.836 -30.680 2.282 1.00 53.75 83 ASN A CA 1
ATOM 586 C C . ASN A 1 83 ? 2.071 -31.756 3.066 1.00 53.75 83 ASN A C 1
ATOM 588 O O . ASN A 1 83 ? 1.563 -31.512 4.160 1.00 53.75 83 ASN A O 1
ATOM 592 N N . ALA A 1 84 ? 1.890 -32.924 2.447 1.00 59.09 84 ALA A N 1
ATOM 593 C CA . ALA A 1 84 ? 1.386 -34.098 3.146 1.00 59.09 84 ALA A CA 1
ATOM 594 C C . ALA A 1 84 ? 2.501 -34.628 4.069 1.00 59.09 84 ALA A C 1
ATOM 596 O O . ALA A 1 84 ? 3.625 -34.824 3.598 1.00 59.09 84 ALA A O 1
ATOM 597 N N . PRO A 1 85 ? 2.240 -34.853 5.370 1.00 61.62 85 PRO A N 1
ATOM 598 C CA . PRO A 1 85 ? 3.243 -35.427 6.257 1.00 61.62 85 PRO A CA 1
ATOM 599 C C . PRO A 1 85 ? 3.574 -36.867 5.823 1.00 61.62 85 PRO A C 1
ATOM 601 O O . PRO A 1 85 ? 2.687 -37.576 5.335 1.00 61.62 85 PRO A O 1
ATOM 604 N N . PRO A 1 86 ? 4.828 -37.327 5.990 1.00 60.41 86 PRO A N 1
ATOM 605 C CA . PRO A 1 86 ? 5.204 -38.686 5.631 1.00 60.41 86 PRO A CA 1
ATOM 606 C C . PRO A 1 86 ? 4.428 -39.692 6.487 1.00 60.41 86 PRO A C 1
ATOM 608 O O . PRO A 1 86 ? 4.394 -39.598 7.715 1.00 60.41 86 PRO A O 1
ATOM 611 N N . ALA A 1 87 ? 3.797 -40.662 5.824 1.00 63.38 87 ALA A N 1
ATOM 612 C CA . ALA A 1 87 ? 3.169 -41.795 6.485 1.00 63.38 87 ALA A CA 1
ATOM 613 C C . ALA A 1 87 ? 4.261 -42.672 7.116 1.00 63.38 87 ALA A C 1
ATOM 615 O O . ALA A 1 87 ? 5.052 -43.291 6.406 1.00 63.38 87 ALA A O 1
ATOM 616 N N . ASN A 1 88 ? 4.302 -42.709 8.448 1.00 60.91 88 ASN A N 1
ATOM 617 C CA . ASN A 1 88 ? 5.141 -43.637 9.200 1.00 60.91 88 ASN A CA 1
ATOM 618 C C . ASN A 1 88 ? 4.665 -45.077 8.930 1.00 60.91 88 ASN A C 1
ATOM 620 O O . ASN A 1 88 ? 3.489 -45.383 9.147 1.00 60.91 88 ASN A O 1
ATOM 624 N N . ARG A 1 89 ? 5.570 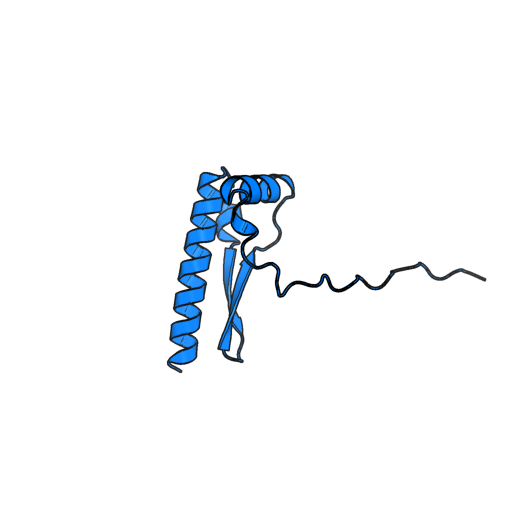-45.941 8.465 1.00 59.88 89 ARG A N 1
ATOM 625 C CA . ARG A 1 89 ? 5.437 -47.402 8.501 1.00 59.88 89 ARG A CA 1
ATOM 626 C C . ARG A 1 89 ? 6.498 -47.965 9.426 1.00 59.88 89 ARG A C 1
ATOM 628 O O . ARG A 1 89 ? 7.640 -47.463 9.343 1.00 59.88 89 ARG A O 1
#

Foldseek 3Di:
DVLLVVLQVVLVVVLVVLLVLLVVLVHDNVQSVQWDWDADPVSDIDTDNDDDDPVSVVSSDVSVPPVVPPDPVDDDDDPDPDPDPDDDD